Protein AF-A0AAU5LPI5-F1 (afdb_monomer_lite)

pLDDT: mean 74.39, std 16.35, range [39.69, 94.81]

Secondary structure (DSSP, 8-state):
---HHHHHHHHHHHHHHHHHHHHHHHHHHTHHHHHHHHHHHHHHHHHHHHHHHHHHHSTTEEEEEEEETTEEEEEEEETTEEEEEES---GGGHHHHHTT--GGGPEEHHHHHHHHHHHHHTS---TT-----------

Structure (mmCIF, N/CA/C/O backbone):
data_AF-A0AAU5LPI5-F1
#
_entry.id   AF-A0AAU5LPI5-F1
#
loop_
_atom_site.group_PDB
_atom_site.id
_atom_site.type_symbol
_atom_site.label_atom_id
_atom_site.label_alt_id
_atom_site.label_comp_id
_atom_site.label_asym_id
_atom_site.label_entity_id
_atom_site.label_seq_id
_atom_site.pdbx_PDB_ins_code
_atom_site.Cartn_x
_atom_site.Cartn_y
_atom_site.Cartn_z
_atom_site.occupancy
_atom_site.B_iso_or_equiv
_atom_site.auth_seq_id
_atom_site.auth_comp_id
_atom_site.auth_asym_id
_atom_site.auth_atom_id
_atom_site.pdbx_PDB_model_num
ATOM 1 N N . MET A 1 1 ? 39.737 13.679 30.991 1.00 39.69 1 MET A N 1
ATOM 2 C CA . MET A 1 1 ? 40.537 13.462 29.761 1.00 39.69 1 MET A CA 1
ATOM 3 C C . MET A 1 1 ? 39.874 14.128 28.543 1.00 39.69 1 MET A C 1
ATOM 5 O O . MET A 1 1 ? 39.060 13.488 27.884 1.00 39.69 1 MET A O 1
ATOM 9 N N . PRO A 1 2 ? 40.158 15.409 28.230 1.00 46.66 2 PRO A N 1
ATOM 10 C CA . PRO A 1 2 ? 39.580 16.117 27.087 1.00 46.66 2 PRO A CA 1
ATOM 11 C C . PRO A 1 2 ? 40.568 16.129 25.904 1.00 46.66 2 PRO A C 1
ATOM 13 O O . PRO A 1 2 ? 41.466 16.958 25.844 1.00 46.66 2 PRO A O 1
ATOM 16 N N . GLY A 1 3 ? 40.445 15.194 24.957 1.00 51.50 3 GLY A N 1
ATOM 17 C CA . GLY A 1 3 ? 41.373 15.143 23.807 1.00 51.50 3 GLY A CA 1
ATOM 18 C C . GLY A 1 3 ? 40.961 14.256 22.628 1.00 51.50 3 GLY A C 1
ATOM 19 O O . GLY A 1 3 ? 41.429 14.462 21.510 1.00 51.50 3 GLY A O 1
ATOM 20 N N . ALA A 1 4 ? 40.037 13.312 22.829 1.00 52.81 4 ALA A N 1
ATOM 21 C CA . ALA A 1 4 ? 39.623 12.370 21.784 1.00 52.81 4 ALA A CA 1
ATOM 22 C C . ALA A 1 4 ? 38.792 13.021 20.657 1.00 52.81 4 ALA A C 1
ATOM 24 O O . ALA A 1 4 ? 38.939 12.671 19.488 1.00 52.81 4 ALA A O 1
ATOM 25 N N . ARG A 1 5 ? 37.960 14.024 20.980 1.00 51.94 5 ARG A N 1
ATOM 26 C CA . ARG A 1 5 ? 37.059 14.673 20.006 1.00 51.94 5 ARG A CA 1
ATOM 27 C C . ARG A 1 5 ? 37.798 15.524 18.964 1.00 51.94 5 ARG A C 1
ATOM 29 O O . ARG A 1 5 ? 37.401 15.543 17.807 1.00 51.94 5 ARG A O 1
ATOM 36 N N . SER A 1 6 ? 38.902 16.174 19.341 1.00 50.72 6 SER A N 1
ATOM 37 C CA . SER A 1 6 ? 39.665 17.058 18.441 1.00 50.72 6 SER A CA 1
ATOM 38 C C . SER A 1 6 ? 40.410 16.287 17.340 1.00 50.72 6 SER A C 1
ATOM 40 O O . SER A 1 6 ? 40.501 16.750 16.204 1.00 50.72 6 SER A O 1
ATOM 42 N N . ARG A 1 7 ? 40.889 15.068 17.632 1.00 58.12 7 ARG A N 1
ATOM 43 C CA . ARG A 1 7 ? 41.586 14.224 16.643 1.00 58.12 7 ARG A CA 1
ATOM 44 C C . ARG A 1 7 ? 40.633 13.636 15.596 1.00 58.12 7 ARG A C 1
ATOM 46 O O . ARG A 1 7 ? 40.995 13.566 14.426 1.00 58.12 7 ARG A O 1
ATOM 53 N N . LEU A 1 8 ? 39.407 13.288 15.993 1.00 56.00 8 LEU A N 1
ATOM 54 C CA . LEU A 1 8 ? 38.370 12.792 15.077 1.00 56.00 8 LEU A CA 1
ATOM 55 C C . LEU A 1 8 ? 37.934 13.858 14.064 1.00 56.00 8 LEU A C 1
ATOM 57 O O . LEU A 1 8 ? 37.844 13.570 12.873 1.00 56.00 8 LEU A O 1
ATOM 61 N N . VAL A 1 9 ? 37.751 15.103 14.515 1.00 59.53 9 VAL A N 1
ATOM 62 C CA . VAL A 1 9 ? 37.401 16.228 13.632 1.00 59.53 9 VAL A CA 1
ATOM 63 C C . VAL A 1 9 ? 38.528 16.519 12.634 1.00 59.53 9 VAL A C 1
ATOM 65 O O . VAL A 1 9 ? 38.273 16.670 11.442 1.00 59.53 9 VAL A O 1
ATOM 68 N N . LYS A 1 10 ? 39.789 16.527 13.088 1.00 58.19 10 LYS A N 1
ATOM 69 C CA . LYS A 1 10 ? 40.947 16.794 12.216 1.00 58.19 10 LYS A CA 1
ATOM 70 C C . LYS A 1 10 ? 41.153 15.717 11.146 1.00 58.19 10 LYS A C 1
ATOM 72 O O . LYS A 1 10 ? 41.506 16.045 10.014 1.00 58.19 10 LYS A O 1
ATOM 77 N N . ASN A 1 11 ? 40.889 14.451 11.469 1.00 5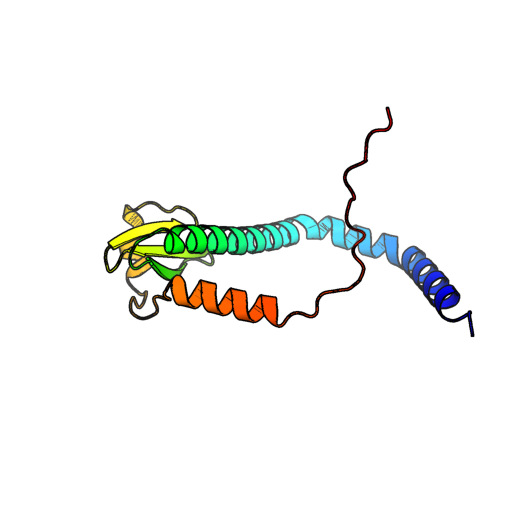7.34 11 ASN A N 1
ATOM 78 C CA . ASN A 1 11 ? 41.005 13.366 10.496 1.00 57.34 11 ASN A CA 1
ATOM 79 C C . ASN A 1 11 ? 39.868 13.399 9.462 1.00 57.34 11 ASN A C 1
ATOM 81 O O . ASN A 1 11 ? 40.142 13.243 8.275 1.00 57.34 11 ASN A O 1
ATOM 85 N N . ALA A 1 12 ? 38.626 13.687 9.865 1.00 58.34 12 ALA A N 1
ATOM 86 C CA . ALA A 1 12 ? 37.494 13.785 8.939 1.00 58.34 12 ALA A CA 1
ATOM 87 C C . ALA A 1 12 ? 37.692 14.875 7.865 1.00 58.34 12 ALA A C 1
ATOM 89 O O . ALA A 1 12 ? 37.423 14.641 6.688 1.00 58.34 12 ALA A O 1
ATOM 90 N N . VAL A 1 13 ? 38.250 16.032 8.242 1.00 59.19 13 VAL A N 1
ATOM 91 C CA . VAL A 1 13 ? 38.577 17.117 7.298 1.00 59.19 13 VAL A CA 1
ATOM 92 C C . VAL A 1 13 ? 39.670 16.690 6.313 1.00 59.19 13 VAL A C 1
ATOM 94 O O . VAL A 1 13 ? 39.543 16.911 5.110 1.00 59.19 13 VAL A O 1
ATOM 97 N N . LYS A 1 14 ? 40.725 16.020 6.794 1.00 56.53 14 LYS A N 1
ATOM 98 C CA . LYS A 1 14 ? 41.850 15.587 5.950 1.00 56.53 14 LYS A CA 1
ATOM 99 C C . LYS A 1 14 ? 41.428 14.563 4.888 1.00 56.53 14 LYS A C 1
ATOM 101 O O . LYS A 1 14 ? 41.923 14.614 3.763 1.00 56.53 14 LYS A O 1
ATOM 106 N N . TYR A 1 15 ? 40.498 13.669 5.224 1.00 50.28 15 TYR A N 1
ATOM 107 C CA . TYR A 1 15 ? 39.935 12.709 4.271 1.00 50.28 15 TYR A CA 1
ATOM 108 C C . TYR A 1 15 ? 38.893 13.341 3.334 1.00 50.28 15 TYR A C 1
ATOM 110 O O . TYR A 1 15 ? 38.862 12.994 2.154 1.00 50.28 15 TYR A O 1
ATOM 118 N N . GLY A 1 16 ? 38.107 14.314 3.809 1.00 53.09 16 GLY A N 1
ATOM 119 C CA . GLY A 1 16 ? 37.123 15.030 2.989 1.00 53.09 16 GLY A CA 1
ATOM 120 C C . GLY A 1 16 ? 37.735 15.846 1.844 1.00 53.09 16 GLY A C 1
ATOM 121 O O . GLY A 1 16 ? 37.174 15.878 0.754 1.00 53.09 16 GLY A O 1
ATOM 122 N N . VAL A 1 17 ? 38.914 16.448 2.043 1.00 58.62 17 VAL A N 1
ATOM 123 C CA . VAL A 1 17 ? 39.600 17.235 0.995 1.00 58.62 17 VAL A CA 1
ATOM 124 C C . VAL A 1 17 ? 40.289 16.338 -0.040 1.00 58.62 17 VAL A C 1
ATOM 126 O O . VAL A 1 17 ? 40.303 16.664 -1.223 1.00 58.62 17 VAL A O 1
ATOM 129 N N . ARG A 1 18 ? 40.836 15.187 0.379 1.00 57.34 18 ARG A N 1
ATOM 130 C CA . ARG A 1 18 ? 41.625 14.308 -0.504 1.00 57.34 18 ARG A CA 1
ATOM 131 C C . ARG A 1 18 ? 40.774 13.426 -1.423 1.00 57.34 18 ARG A C 1
ATOM 133 O O . ARG A 1 18 ? 41.238 13.066 -2.496 1.00 57.34 18 ARG A O 1
ATOM 140 N N . TYR A 1 19 ? 39.543 13.109 -1.020 1.00 44.28 19 TYR A N 1
ATOM 141 C CA . TYR A 1 19 ? 38.613 12.267 -1.788 1.00 44.28 19 TYR A CA 1
ATOM 142 C C . TYR A 1 19 ? 37.335 12.998 -2.228 1.00 44.28 19 TYR A C 1
ATOM 144 O O . TYR A 1 19 ? 36.503 12.419 -2.923 1.00 44.28 19 TYR A O 1
ATOM 152 N N . GLY A 1 20 ? 37.172 14.268 -1.847 1.00 52.94 20 GLY A N 1
ATOM 153 C CA . GLY A 1 20 ? 35.999 15.079 -2.180 1.00 52.94 20 GLY A CA 1
ATOM 154 C C . GLY A 1 20 ? 35.755 15.252 -3.685 1.00 52.94 20 GLY A C 1
ATOM 155 O O . GLY A 1 20 ? 34.640 14.978 -4.122 1.00 52.94 20 GLY A O 1
ATOM 156 N N . PRO A 1 21 ? 36.752 15.650 -4.500 1.00 56.19 21 PRO A N 1
ATOM 157 C CA . PRO A 1 21 ? 36.522 15.978 -5.911 1.00 56.19 21 PRO A CA 1
ATOM 158 C C . PRO A 1 21 ? 36.101 14.773 -6.768 1.00 56.19 21 PRO A C 1
ATOM 160 O O . PRO A 1 21 ? 35.104 14.840 -7.481 1.00 56.19 21 PRO A O 1
ATOM 163 N N . VAL A 1 22 ? 36.787 13.636 -6.625 1.00 58.56 22 VAL A N 1
ATOM 164 C CA . VAL A 1 22 ? 36.548 12.427 -7.440 1.00 58.56 22 VAL A CA 1
ATOM 165 C C . VAL A 1 22 ? 35.215 11.754 -7.082 1.00 58.56 22 VAL A C 1
ATOM 167 O O . VAL A 1 22 ? 34.485 11.290 -7.957 1.00 58.56 22 VAL A O 1
ATOM 170 N N . ALA A 1 23 ? 34.838 11.757 -5.798 1.00 52.94 23 ALA A N 1
ATOM 171 C CA . ALA A 1 23 ? 33.525 11.279 -5.368 1.00 52.94 23 ALA A CA 1
ATOM 172 C C . ALA A 1 23 ? 32.388 12.199 -5.851 1.00 52.94 23 ALA A C 1
ATOM 174 O O . ALA A 1 23 ? 31.295 11.729 -6.161 1.00 52.94 23 ALA A O 1
ATOM 175 N N . PHE A 1 24 ? 32.630 13.509 -5.936 1.00 52.41 24 PHE A N 1
ATOM 176 C CA . PHE A 1 24 ? 31.625 14.486 -6.354 1.00 52.41 24 PHE A CA 1
ATOM 177 C C . PHE A 1 24 ? 31.276 14.377 -7.844 1.00 52.41 24 PHE A C 1
ATOM 179 O O . PHE A 1 24 ? 30.113 14.548 -8.211 1.00 52.41 24 PHE A O 1
ATOM 186 N N . GLU A 1 25 ? 32.247 14.049 -8.694 1.00 54.59 25 GLU A N 1
ATOM 187 C CA . GLU A 1 25 ? 32.045 13.872 -10.137 1.00 54.59 25 GLU A CA 1
ATOM 188 C C . GLU A 1 25 ? 31.318 12.559 -10.464 1.00 54.59 25 GLU A C 1
ATOM 190 O O . GLU A 1 25 ? 30.342 12.572 -11.217 1.00 54.59 25 GLU A O 1
ATOM 195 N N . ALA A 1 26 ? 31.670 11.454 -9.798 1.00 52.72 26 ALA A N 1
ATOM 196 C CA . ALA A 1 26 ? 30.945 10.186 -9.926 1.00 52.72 26 ALA A CA 1
ATOM 197 C C . ALA A 1 26 ? 29.487 10.285 -9.425 1.00 52.72 26 ALA A C 1
ATOM 199 O O . ALA A 1 26 ? 28.563 9.750 -10.040 1.00 52.72 26 ALA A O 1
ATOM 200 N N . VAL A 1 27 ? 29.249 11.034 -8.340 1.00 52.53 27 VAL A N 1
ATOM 201 C CA . VAL A 1 27 ? 27.895 11.298 -7.819 1.00 52.53 27 VAL A CA 1
ATOM 202 C C . VAL A 1 27 ? 27.099 12.224 -8.742 1.00 52.53 27 VAL A C 1
ATOM 204 O O . VAL A 1 27 ? 25.881 12.086 -8.833 1.00 52.53 27 VAL A O 1
ATOM 207 N N . LYS A 1 28 ? 27.744 13.161 -9.445 1.00 53.50 28 LYS A N 1
ATOM 208 C CA . LYS A 1 28 ? 27.061 14.070 -10.376 1.00 53.50 28 LYS A CA 1
ATOM 209 C C . LYS A 1 28 ? 26.491 13.354 -11.601 1.00 53.50 28 LYS A C 1
ATOM 211 O O . LYS A 1 28 ? 25.374 13.684 -11.984 1.00 53.50 28 LYS A O 1
ATOM 216 N N . HIS A 1 29 ? 27.193 12.364 -12.152 1.00 52.50 29 HIS A N 1
ATOM 217 C CA . HIS A 1 29 ? 26.719 11.600 -13.314 1.00 52.50 29 HIS A CA 1
ATOM 218 C C . HIS A 1 29 ? 25.728 10.470 -12.966 1.00 52.50 29 HIS A C 1
ATOM 220 O O . HIS A 1 29 ? 24.919 10.096 -13.804 1.00 52.50 29 HIS A O 1
ATOM 226 N N . GLY A 1 30 ? 25.717 9.963 -11.725 1.00 49.28 30 GLY A N 1
ATOM 227 C CA . GLY A 1 30 ? 24.764 8.934 -11.262 1.00 49.28 30 GLY A CA 1
ATOM 228 C C . GLY A 1 30 ? 23.475 9.468 -10.616 1.00 49.28 30 GLY A C 1
ATOM 229 O O . GLY A 1 30 ? 22.696 8.699 -10.048 1.00 49.28 30 GLY A O 1
ATOM 230 N N . ARG A 1 31 ? 23.254 10.789 -10.634 1.00 54.62 31 ARG A N 1
ATOM 231 C CA . ARG A 1 31 ? 22.181 11.451 -9.872 1.00 54.62 31 ARG A CA 1
ATOM 232 C C . ARG A 1 31 ? 20.780 11.175 -10.402 1.00 54.62 31 ARG A C 1
ATOM 234 O O . ARG A 1 31 ? 19.870 11.055 -9.590 1.00 54.62 31 ARG A O 1
ATOM 241 N N . GLU A 1 32 ? 20.605 11.052 -11.710 1.00 56.41 32 GLU A N 1
ATOM 242 C CA . GLU A 1 32 ? 19.290 10.828 -12.321 1.00 56.41 32 GLU A CA 1
ATOM 243 C C . GLU A 1 32 ? 18.646 9.488 -11.904 1.00 56.41 32 GLU A C 1
ATOM 245 O O . GLU A 1 32 ? 17.535 9.523 -11.365 1.00 56.41 32 GLU A O 1
ATOM 250 N N . PRO A 1 33 ? 19.318 8.320 -12.006 1.00 57.84 33 PRO A N 1
ATOM 251 C CA . PRO A 1 33 ? 18.719 7.052 -11.577 1.00 57.84 33 PRO A CA 1
ATOM 252 C C . PRO A 1 33 ? 18.578 6.949 -10.052 1.00 57.84 33 PRO A C 1
ATOM 254 O O . PRO A 1 33 ? 17.577 6.442 -9.541 1.00 57.84 33 PRO A O 1
ATOM 257 N N . ALA A 1 34 ? 19.544 7.477 -9.291 1.00 59.38 34 ALA A N 1
ATOM 258 C CA . ALA A 1 34 ? 19.478 7.455 -7.832 1.00 59.38 34 ALA A CA 1
ATOM 259 C C . ALA A 1 34 ? 18.334 8.332 -7.296 1.00 59.38 34 ALA A C 1
ATOM 261 O O . ALA A 1 34 ? 17.637 7.941 -6.358 1.00 59.38 34 ALA A O 1
ATOM 262 N N . GLN A 1 35 ? 18.091 9.497 -7.906 1.00 61.34 35 GLN A N 1
ATOM 263 C CA . GLN A 1 35 ? 16.965 10.357 -7.544 1.00 61.34 35 GLN A CA 1
ATOM 264 C C . GLN A 1 35 ? 15.624 9.705 -7.873 1.00 61.34 35 GLN A C 1
ATOM 266 O O . GLN A 1 35 ? 14.718 9.789 -7.049 1.00 61.34 35 GLN A O 1
ATOM 271 N N . GLN A 1 36 ? 15.493 9.018 -9.010 1.00 62.56 36 GLN A N 1
ATOM 272 C CA . GLN A 1 36 ? 14.268 8.286 -9.350 1.00 62.56 36 GLN A CA 1
ATOM 273 C C . GLN A 1 36 ? 13.976 7.164 -8.347 1.00 62.56 36 GLN A C 1
ATOM 275 O O . GLN A 1 36 ? 12.849 7.049 -7.865 1.00 62.56 36 GLN A O 1
ATOM 280 N N . ALA A 1 37 ? 14.990 6.392 -7.945 1.00 60.44 37 ALA A N 1
ATOM 281 C CA . ALA A 1 37 ? 14.830 5.350 -6.930 1.00 60.44 37 ALA A CA 1
ATOM 282 C C . ALA A 1 37 ? 14.434 5.927 -5.557 1.00 60.44 37 ALA A C 1
ATOM 284 O O . ALA A 1 37 ? 13.552 5.389 -4.880 1.00 60.44 37 ALA A O 1
ATOM 285 N N . ILE A 1 38 ? 15.036 7.053 -5.157 1.00 61.75 38 ILE A N 1
ATOM 286 C CA . ILE A 1 38 ? 14.690 7.756 -3.914 1.00 61.75 38 ILE A CA 1
ATOM 287 C C . ILE A 1 38 ? 13.262 8.310 -3.983 1.00 61.75 38 ILE A C 1
ATOM 289 O O . ILE A 1 38 ? 12.495 8.139 -3.034 1.00 61.75 38 ILE A O 1
ATOM 293 N N . GLN A 1 39 ? 12.870 8.927 -5.098 1.00 64.62 39 GLN A N 1
ATOM 294 C CA . GLN A 1 39 ? 11.517 9.446 -5.299 1.00 64.62 39 GLN A CA 1
ATOM 295 C C . GLN A 1 39 ? 10.475 8.325 -5.300 1.00 64.62 39 GLN A C 1
ATOM 297 O O . GLN A 1 39 ? 9.459 8.446 -4.620 1.00 64.62 39 GLN A O 1
ATOM 302 N N . ALA A 1 40 ? 10.752 7.196 -5.955 1.00 65.81 40 ALA A N 1
ATOM 303 C CA . ALA A 1 40 ? 9.889 6.020 -5.926 1.00 65.81 40 ALA A CA 1
ATOM 304 C C . ALA A 1 40 ? 9.756 5.446 -4.505 1.00 65.81 40 ALA A C 1
ATOM 306 O O . ALA A 1 40 ? 8.661 5.082 -4.075 1.00 65.81 40 ALA A O 1
ATOM 307 N N . ALA A 1 41 ? 10.846 5.400 -3.734 1.00 65.12 41 ALA A N 1
ATOM 308 C CA . ALA A 1 41 ? 10.809 4.959 -2.341 1.00 65.12 41 ALA A CA 1
ATOM 309 C C . ALA A 1 41 ? 10.002 5.918 -1.445 1.00 65.12 41 ALA A C 1
ATOM 311 O O . ALA A 1 41 ? 9.226 5.471 -0.593 1.00 65.12 41 ALA A O 1
ATOM 312 N N . LEU A 1 42 ? 10.147 7.230 -1.647 1.00 66.81 42 LEU A N 1
ATOM 313 C CA . LEU A 1 42 ? 9.367 8.247 -0.942 1.00 66.81 42 LEU A CA 1
ATOM 314 C C . LEU A 1 42 ? 7.882 8.166 -1.307 1.00 66.81 42 LEU A C 1
ATOM 316 O O . LEU A 1 42 ? 7.045 8.147 -0.405 1.00 66.81 42 LEU A O 1
ATOM 320 N N . ALA A 1 43 ? 7.557 8.029 -2.592 1.00 71.94 43 ALA A N 1
ATOM 321 C CA . ALA A 1 43 ? 6.192 7.861 -3.079 1.00 71.94 43 ALA A CA 1
ATOM 322 C C . ALA A 1 43 ? 5.525 6.609 -2.486 1.00 71.94 43 ALA A C 1
ATOM 324 O O . ALA A 1 43 ? 4.392 6.673 -2.016 1.00 71.94 43 ALA A O 1
ATOM 325 N N . LYS A 1 44 ? 6.251 5.485 -2.393 1.00 74.81 44 LYS A N 1
ATOM 326 C CA . LYS A 1 44 ? 5.758 4.259 -1.735 1.00 74.81 44 LYS A CA 1
ATOM 327 C C . LYS A 1 44 ? 5.426 4.489 -0.258 1.00 74.81 44 LYS A C 1
ATOM 329 O O . LYS A 1 44 ? 4.422 3.972 0.237 1.00 74.81 44 LYS A O 1
ATOM 334 N N . ARG A 1 45 ? 6.256 5.256 0.461 1.00 78.62 45 ARG A N 1
ATOM 335 C CA . ARG A 1 45 ? 6.027 5.577 1.881 1.00 78.62 45 ARG A CA 1
ATOM 336 C C . ARG A 1 45 ? 4.831 6.501 2.079 1.00 78.62 45 ARG A C 1
ATOM 338 O O . ARG A 1 45 ? 4.027 6.253 2.977 1.00 78.62 45 ARG A O 1
ATOM 345 N N . THR A 1 46 ? 4.706 7.547 1.267 1.00 86.00 46 THR A N 1
ATOM 346 C CA . THR A 1 46 ? 3.589 8.494 1.373 1.00 86.00 46 THR A CA 1
ATOM 347 C C . THR A 1 46 ? 2.270 7.851 0.959 1.00 86.00 46 THR A C 1
ATOM 349 O O . THR A 1 46 ? 1.275 8.057 1.649 1.00 86.00 46 THR A O 1
ATOM 352 N N . ALA A 1 47 ? 2.269 7.013 -0.082 1.00 86.31 47 ALA A N 1
ATOM 353 C CA . ALA A 1 47 ? 1.100 6.242 -0.503 1.00 86.31 47 ALA A CA 1
ATOM 354 C C . ALA A 1 47 ? 0.600 5.324 0.617 1.00 86.31 47 ALA A C 1
ATOM 356 O O . ALA A 1 47 ? -0.577 5.373 0.963 1.00 86.31 47 ALA A O 1
ATOM 357 N N . ARG A 1 48 ? 1.503 4.569 1.263 1.00 88.88 48 ARG A N 1
ATOM 358 C CA . ARG A 1 48 ? 1.138 3.714 2.403 1.00 88.88 48 ARG A CA 1
ATOM 359 C C . ARG A 1 48 ? 0.536 4.516 3.553 1.00 88.88 48 ARG A C 1
ATOM 361 O O . ARG A 1 48 ? -0.463 4.100 4.123 1.00 88.88 48 ARG A O 1
ATOM 368 N N . LYS A 1 49 ? 1.153 5.647 3.912 1.00 88.94 49 LYS A N 1
ATOM 369 C CA . LYS A 1 49 ? 0.679 6.496 5.012 1.00 88.94 49 LYS A CA 1
ATOM 370 C C . LYS A 1 49 ? -0.730 7.029 4.732 1.00 88.94 49 LYS A C 1
ATOM 372 O O . LYS A 1 49 ? -1.589 6.891 5.590 1.00 88.94 49 LYS A O 1
ATOM 377 N N . LYS A 1 50 ? -0.973 7.554 3.528 1.00 91.56 50 LYS A N 1
ATOM 378 C CA . LYS A 1 50 ? -2.298 8.040 3.112 1.00 91.56 50 LYS A CA 1
ATOM 379 C C . LYS A 1 50 ? -3.342 6.925 3.112 1.00 91.56 50 LYS A C 1
ATOM 381 O O . LYS A 1 50 ? -4.437 7.121 3.620 1.00 91.56 50 LYS A O 1
ATOM 386 N N . ALA A 1 51 ? -2.982 5.751 2.593 1.00 91.56 51 ALA A N 1
ATOM 387 C CA . ALA A 1 51 ? -3.866 4.593 2.586 1.00 91.56 51 ALA A CA 1
ATOM 388 C C . ALA A 1 51 ? -4.242 4.152 4.005 1.00 91.56 51 ALA A C 1
ATOM 390 O O . ALA A 1 51 ? -5.410 3.902 4.271 1.00 91.56 51 ALA A O 1
ATOM 391 N N . LEU A 1 52 ? -3.271 4.119 4.922 1.00 92.12 52 LEU A N 1
ATOM 392 C CA . LEU A 1 52 ? -3.500 3.806 6.333 1.00 92.12 52 LEU A CA 1
ATOM 393 C C . LEU A 1 52 ? -4.377 4.842 7.033 1.00 92.12 52 LEU A C 1
ATOM 395 O O . LEU A 1 52 ? -5.300 4.467 7.746 1.00 92.12 52 LEU A O 1
ATOM 399 N N . GLU A 1 53 ? -4.092 6.130 6.840 1.00 91.31 53 GLU A N 1
ATOM 400 C CA . GLU A 1 53 ? -4.890 7.221 7.409 1.00 91.31 53 GLU A CA 1
ATOM 401 C C . GLU A 1 53 ? -6.337 7.147 6.919 1.00 91.31 53 GLU A C 1
ATOM 403 O O . GLU A 1 53 ? -7.258 7.255 7.722 1.00 91.31 53 GLU A O 1
ATOM 408 N N . HIS A 1 54 ? -6.543 6.879 5.629 1.00 91.19 54 HIS A N 1
ATOM 409 C CA . HIS A 1 54 ? -7.881 6.733 5.075 1.00 91.19 54 HIS A CA 1
ATOM 410 C C . HIS A 1 54 ? -8.581 5.467 5.583 1.00 91.19 54 HIS A C 1
ATOM 412 O O . HIS A 1 54 ? -9.702 5.548 6.079 1.00 91.19 54 HIS A O 1
ATOM 418 N N . ALA A 1 55 ? -7.910 4.313 5.563 1.00 91.56 55 ALA A N 1
ATOM 419 C CA . ALA A 1 55 ? -8.464 3.066 6.085 1.00 91.56 55 ALA A CA 1
ATOM 420 C C . ALA A 1 55 ? -8.827 3.169 7.578 1.00 91.56 55 ALA A C 1
ATOM 422 O O . ALA A 1 55 ? -9.814 2.587 8.005 1.00 91.56 55 ALA A O 1
ATOM 423 N N . ALA A 1 56 ? -8.088 3.955 8.367 1.00 89.94 56 ALA A N 1
ATOM 424 C CA . ALA A 1 56 ? -8.408 4.203 9.773 1.00 89.94 56 ALA A CA 1
ATOM 425 C C . ALA A 1 56 ? -9.682 5.045 9.977 1.00 89.94 56 ALA A C 1
ATOM 427 O O . ALA A 1 56 ? -10.289 4.977 11.043 1.00 89.94 56 ALA A O 1
ATOM 428 N N . THR A 1 57 ? -10.083 5.840 8.980 1.00 91.69 57 THR A N 1
ATOM 429 C CA . THR A 1 57 ? -11.329 6.630 9.011 1.00 91.69 57 THR A CA 1
ATOM 430 C C . THR A 1 57 ? -12.545 5.877 8.472 1.00 91.69 57 THR A C 1
ATOM 432 O O . THR A 1 57 ? -13.676 6.300 8.698 1.00 91.69 57 THR A O 1
ATOM 435 N N . VAL A 1 58 ? -12.327 4.761 7.774 1.00 90.69 58 VAL A N 1
ATOM 436 C CA . VAL A 1 58 ? -13.378 3.939 7.169 1.00 90.69 58 VAL A CA 1
ATOM 437 C C . VAL A 1 58 ? -13.851 2.877 8.168 1.00 90.69 58 VAL A C 1
ATOM 439 O O . VAL A 1 58 ? -13.060 2.295 8.913 1.00 90.69 58 VAL A O 1
ATOM 442 N N . ARG A 1 59 ? -15.162 2.611 8.194 1.00 90.81 59 ARG A N 1
ATOM 443 C CA . ARG A 1 59 ? -15.745 1.558 9.035 1.00 90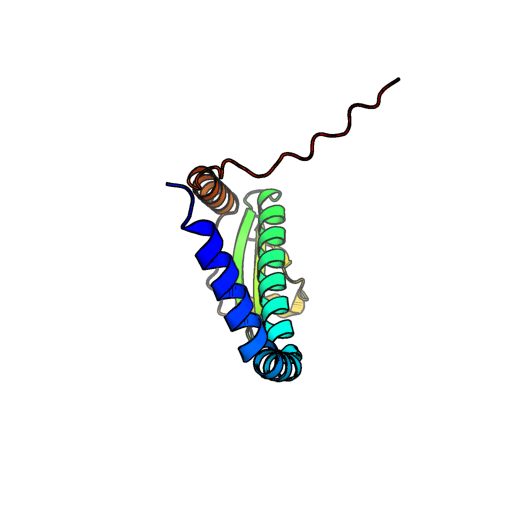.81 59 ARG A CA 1
ATOM 444 C C . ARG A 1 59 ? -15.265 0.189 8.552 1.00 90.81 59 ARG A C 1
ATOM 446 O O . ARG A 1 59 ? -15.358 -0.100 7.367 1.00 90.81 59 ARG A O 1
ATOM 453 N N . GLU A 1 60 ? -14.770 -0.641 9.473 1.00 88.94 60 GLU A N 1
ATOM 454 C CA . GLU A 1 60 ? -14.201 -1.962 9.140 1.00 88.94 60 GLU A CA 1
ATOM 455 C C . GLU A 1 60 ? -13.111 -1.855 8.055 1.00 88.94 60 GLU A C 1
ATOM 457 O O . GLU A 1 60 ? -13.003 -2.676 7.142 1.00 88.94 60 GLU A O 1
ATOM 462 N N . GLY A 1 61 ? -12.310 -0.788 8.156 1.00 91.94 61 GLY A N 1
ATOM 463 C CA . GLY A 1 61 ? -11.265 -0.467 7.202 1.00 91.94 61 GLY A CA 1
ATOM 464 C C . GLY A 1 61 ? -10.164 -1.521 7.160 1.00 91.94 61 GLY A C 1
ATOM 465 O O . GLY A 1 61 ? -9.535 -1.831 8.178 1.00 91.94 61 GLY A O 1
ATOM 466 N N . SER A 1 62 ? -9.884 -2.031 5.965 1.00 93.56 62 SER A N 1
ATOM 467 C CA . SER A 1 62 ? -8.766 -2.940 5.711 1.00 93.56 62 SER A CA 1
ATOM 468 C C . SER A 1 62 ? -7.967 -2.509 4.488 1.00 93.56 62 SER A C 1
ATOM 470 O O . SER A 1 62 ? -8.400 -1.678 3.686 1.00 93.56 62 SER A O 1
ATOM 472 N N . LEU A 1 63 ? -6.740 -3.011 4.395 1.00 93.94 63 LEU A N 1
ATOM 473 C CA . LEU A 1 63 ? -5.759 -2.551 3.431 1.00 93.94 63 LEU A CA 1
ATOM 474 C C . LEU A 1 63 ? -5.103 -3.750 2.753 1.00 93.94 63 LEU A C 1
ATOM 476 O O . LEU A 1 63 ? -4.543 -4.617 3.419 1.00 93.94 63 LEU A O 1
ATOM 480 N N . LEU A 1 64 ? -5.152 -3.781 1.423 1.00 93.88 64 LEU A N 1
ATOM 481 C CA . LEU A 1 64 ? -4.488 -4.802 0.618 1.00 93.88 64 LEU A CA 1
ATOM 482 C C . LEU A 1 64 ? -3.344 -4.167 -0.159 1.00 93.88 64 LEU A C 1
ATOM 484 O O . LEU A 1 64 ? -3.524 -3.185 -0.882 1.00 93.88 64 LEU A O 1
ATOM 488 N N . LYS A 1 65 ? -2.153 -4.739 -0.020 1.00 93.06 65 LYS A N 1
ATOM 489 C CA . LYS A 1 65 ? -0.984 -4.331 -0.790 1.00 93.06 65 LYS A CA 1
ATOM 490 C C . LYS A 1 65 ? -0.862 -5.221 -2.021 1.00 93.06 65 LYS A C 1
ATOM 492 O O . LYS A 1 65 ? -0.529 -6.394 -1.899 1.00 93.06 65 LYS A O 1
ATOM 497 N N . VAL A 1 66 ? -1.021 -4.628 -3.194 1.00 91.38 66 VAL A N 1
ATOM 498 C CA . VAL A 1 66 ? -0.815 -5.286 -4.486 1.00 91.38 66 VAL A CA 1
ATOM 499 C C . VAL A 1 66 ? 0.439 -4.712 -5.134 1.00 91.38 66 VAL A C 1
ATOM 501 O O . VAL A 1 66 ? 0.692 -3.508 -5.071 1.00 91.38 66 VAL A O 1
ATOM 504 N N . ILE A 1 67 ? 1.263 -5.573 -5.724 1.00 87.88 67 ILE A N 1
ATOM 505 C CA . ILE A 1 67 ? 2.419 -5.153 -6.517 1.00 87.88 67 ILE A CA 1
ATOM 506 C C . ILE A 1 67 ? 2.124 -5.506 -7.965 1.00 87.88 67 ILE A C 1
ATOM 508 O O . ILE A 1 67 ? 1.917 -6.673 -8.279 1.00 87.88 67 ILE A O 1
ATOM 512 N N . HIS A 1 68 ? 2.116 -4.500 -8.830 1.00 84.31 68 HIS A N 1
ATOM 513 C CA . HIS A 1 68 ? 1.859 -4.658 -10.254 1.00 84.31 68 HIS A CA 1
ATOM 514 C C . HIS A 1 68 ? 2.873 -3.820 -11.028 1.00 84.31 68 HIS A C 1
ATOM 516 O O . HIS A 1 68 ? 3.106 -2.666 -10.674 1.00 84.31 68 HIS A O 1
ATOM 522 N N . GLU A 1 69 ? 3.545 -4.429 -12.009 1.00 81.81 69 GLU A N 1
ATOM 523 C CA . GLU A 1 69 ? 4.558 -3.768 -12.853 1.00 81.81 69 GLU A CA 1
ATOM 524 C C . GLU A 1 69 ? 5.643 -3.002 -12.060 1.00 81.81 69 GLU A C 1
ATOM 526 O O . GLU A 1 69 ? 6.119 -1.937 -12.444 1.00 81.81 69 GLU A O 1
ATOM 531 N N . GLY A 1 70 ? 6.032 -3.518 -10.887 1.00 79.25 70 GLY A N 1
ATOM 532 C CA . GLY A 1 70 ? 7.030 -2.884 -10.010 1.00 79.25 70 GLY A CA 1
ATOM 533 C C . GLY A 1 70 ? 6.516 -1.689 -9.186 1.00 79.25 70 GLY A C 1
ATOM 534 O O . GLY A 1 70 ? 7.227 -1.193 -8.293 1.00 79.25 70 GLY A O 1
ATOM 535 N N . ALA A 1 71 ? 5.269 -1.267 -9.406 1.00 83.25 71 ALA A N 1
ATOM 536 C CA . ALA A 1 71 ? 4.553 -0.309 -8.578 1.00 83.25 71 ALA A CA 1
ATOM 537 C C . ALA A 1 71 ? 3.833 -1.016 -7.422 1.00 83.25 71 ALA A C 1
ATOM 539 O O . ALA A 1 71 ? 3.365 -2.145 -7.537 1.00 83.25 71 ALA A O 1
ATOM 540 N N . VAL A 1 72 ? 3.762 -0.341 -6.274 1.00 88.62 72 VAL A N 1
ATOM 541 C CA . VAL A 1 72 ? 3.007 -0.825 -5.112 1.00 88.62 72 VAL A CA 1
ATOM 542 C C . VAL A 1 72 ? 1.727 -0.014 -5.029 1.00 88.62 72 VAL A C 1
ATOM 544 O O . VAL A 1 72 ? 1.797 1.207 -4.891 1.00 88.62 72 VAL A O 1
ATOM 547 N N . ILE A 1 73 ? 0.591 -0.698 -5.086 1.00 90.56 73 ILE A N 1
ATOM 548 C CA . ILE A 1 73 ? -0.746 -0.121 -5.007 1.00 90.56 73 ILE A CA 1
ATOM 549 C C . ILE A 1 73 ? -1.394 -0.632 -3.724 1.00 90.56 73 ILE A C 1
ATOM 551 O O . ILE A 1 73 ? -1.450 -1.833 -3.466 1.00 90.56 73 ILE A O 1
ATOM 555 N N . TYR A 1 74 ? -1.855 0.293 -2.894 1.00 93.56 74 TYR A N 1
ATOM 556 C CA . TYR A 1 74 ? -2.582 -0.006 -1.671 1.00 93.56 74 TYR A CA 1
ATOM 557 C C . TYR A 1 74 ? -4.069 0.203 -1.919 1.00 93.56 74 TYR A C 1
ATOM 559 O O . TYR A 1 74 ? -4.500 1.334 -2.137 1.00 93.56 74 TYR A O 1
ATOM 567 N N . PHE A 1 75 ? -4.840 -0.874 -1.877 1.00 93.81 75 PHE A N 1
ATOM 568 C CA . PHE A 1 75 ? -6.295 -0.832 -1.921 1.00 93.81 75 PHE A CA 1
ATOM 569 C C . PHE A 1 75 ? -6.831 -0.650 -0.508 1.00 93.81 75 PHE A C 1
ATOM 571 O O . PHE A 1 75 ? -6.422 -1.361 0.408 1.00 93.81 75 PHE A O 1
ATOM 578 N N . VAL A 1 76 ? -7.743 0.300 -0.343 1.00 94.81 76 VAL A N 1
ATOM 579 C CA . VAL A 1 76 ? -8.472 0.529 0.903 1.00 94.81 76 VAL A CA 1
ATOM 580 C C . VAL A 1 76 ? -9.874 -0.034 0.742 1.00 94.81 76 VAL A C 1
ATOM 582 O O . VAL A 1 76 ? -10.594 0.343 -0.185 1.00 94.81 76 VAL A O 1
ATOM 585 N N . PHE A 1 77 ? -10.255 -0.909 1.661 1.00 94.25 77 PHE A N 1
ATOM 586 C CA . PHE A 1 77 ? -11.551 -1.571 1.697 1.00 94.25 77 PHE A CA 1
ATOM 587 C C . PHE A 1 77 ? -12.380 -1.101 2.892 1.00 94.25 77 PHE A C 1
ATOM 589 O O . PHE A 1 77 ? -11.832 -0.734 3.930 1.00 94.25 77 PHE A O 1
ATOM 596 N N . SER A 1 78 ? -13.698 -1.165 2.734 1.00 93.56 78 SER A N 1
ATOM 597 C CA . SER A 1 78 ? -14.707 -1.089 3.792 1.00 93.56 78 SER A CA 1
ATOM 598 C C . SER A 1 78 ? -15.465 -2.413 3.775 1.00 93.56 78 SER A C 1
ATOM 600 O O . SER A 1 78 ? -16.293 -2.618 2.884 1.00 93.56 78 SER A O 1
ATOM 602 N N . GLY A 1 79 ? -15.152 -3.335 4.689 1.00 88.88 79 GLY A N 1
ATOM 603 C CA . GLY A 1 79 ? -15.609 -4.724 4.559 1.00 88.88 79 GLY A CA 1
ATOM 604 C C . GLY A 1 79 ? -15.131 -5.322 3.228 1.00 88.88 79 GLY A C 1
ATOM 605 O O . GLY A 1 79 ? -13.925 -5.445 3.006 1.00 88.88 79 GLY A O 1
ATOM 606 N N . ASP A 1 80 ? -16.065 -5.609 2.316 1.00 87.94 80 ASP A N 1
ATOM 607 C CA . ASP A 1 80 ? -15.784 -6.167 0.982 1.00 87.94 80 ASP A CA 1
ATOM 608 C C . ASP A 1 80 ? -15.810 -5.157 -0.171 1.00 87.94 80 ASP A C 1
ATOM 610 O O . ASP A 1 80 ? -15.451 -5.490 -1.300 1.00 87.94 80 ASP A O 1
ATOM 614 N N . ALA A 1 81 ? -16.180 -3.904 0.094 1.00 90.25 81 ALA A N 1
ATOM 615 C CA . ALA A 1 81 ? -16.200 -2.867 -0.929 1.00 90.25 81 ALA A CA 1
ATOM 616 C C . ALA A 1 81 ? -14.850 -2.145 -1.020 1.00 90.25 81 ALA A C 1
ATOM 618 O O . ALA A 1 81 ? -14.296 -1.707 -0.010 1.00 90.25 81 ALA A O 1
ATOM 619 N N . ILE A 1 82 ? -14.345 -1.952 -2.241 1.00 92.38 82 ILE A N 1
ATOM 620 C CA . ILE A 1 82 ? -13.169 -1.111 -2.493 1.00 92.38 82 ILE A CA 1
ATOM 621 C C . ILE A 1 82 ? -13.601 0.352 -2.411 1.00 92.38 82 ILE A C 1
ATOM 623 O O . ILE A 1 82 ? -14.434 0.799 -3.196 1.00 92.38 82 ILE A O 1
ATOM 627 N N . VAL A 1 83 ? -12.999 1.112 -1.499 1.00 91.75 83 VAL A N 1
ATOM 628 C CA . VAL A 1 83 ? -13.271 2.548 -1.355 1.00 91.75 83 VAL A CA 1
ATOM 629 C C . VAL A 1 83 ? -12.346 3.359 -2.256 1.00 91.75 83 VAL A C 1
ATOM 631 O O . VAL A 1 83 ? -12.791 4.248 -2.976 1.00 91.75 83 VAL A O 1
ATOM 634 N N . THR A 1 84 ? -11.039 3.082 -2.214 1.00 92.25 84 THR A N 1
ATOM 635 C CA . THR A 1 84 ? -10.047 3.837 -2.994 1.00 92.25 84 THR A CA 1
ATOM 636 C C . THR A 1 84 ? -8.706 3.108 -3.095 1.00 92.25 84 THR A C 1
ATOM 638 O O . THR A 1 84 ? -8.488 2.082 -2.447 1.00 92.25 84 THR A O 1
ATOM 641 N N . THR A 1 85 ? -7.789 3.663 -3.886 1.00 92.81 85 THR A N 1
ATOM 642 C CA . THR A 1 85 ? -6.434 3.151 -4.103 1.00 92.81 85 THR A CA 1
ATOM 643 C C . THR A 1 85 ? -5.379 4.238 -3.920 1.00 92.81 85 THR A C 1
ATOM 645 O O . THR A 1 85 ? -5.606 5.417 -4.196 1.00 92.81 85 THR A O 1
ATOM 648 N N . TYR A 1 86 ? -4.194 3.839 -3.457 1.00 91.88 86 TYR A N 1
ATOM 649 C CA . TYR A 1 86 ? -3.027 4.713 -3.358 1.00 91.88 86 TYR A CA 1
ATOM 650 C C . TYR A 1 86 ? -1.770 4.027 -3.921 1.00 91.88 86 TYR A C 1
ATOM 652 O O . TYR A 1 86 ? -1.341 3.018 -3.358 1.00 91.88 86 TYR A O 1
ATOM 660 N N . PRO A 1 87 ? -1.116 4.580 -4.960 1.00 87.94 87 PRO A N 1
ATOM 661 C CA . PRO A 1 87 ? -1.540 5.750 -5.738 1.00 87.94 87 PRO A CA 1
ATOM 662 C C . PRO A 1 87 ? -2.902 5.524 -6.413 1.00 87.94 87 PRO A C 1
ATOM 664 O O . PRO A 1 87 ? -3.320 4.383 -6.581 1.00 87.94 87 PRO A O 1
ATOM 667 N N . SER A 1 88 ? -3.596 6.614 -6.751 1.00 88.69 88 SER A N 1
ATOM 668 C CA . SER A 1 88 ? -4.914 6.532 -7.387 1.00 88.69 88 SER A CA 1
ATOM 669 C C . SER A 1 88 ? -4.768 5.896 -8.764 1.00 88.69 88 SER A C 1
ATOM 671 O O . SER A 1 88 ? -4.039 6.428 -9.601 1.00 88.69 88 SER A O 1
ATOM 673 N N . VAL A 1 89 ? -5.463 4.785 -8.996 1.00 88.44 89 VAL A N 1
ATOM 674 C CA . VAL A 1 89 ? -5.525 4.122 -10.306 1.00 88.44 89 VAL A CA 1
ATOM 675 C C . VAL A 1 89 ? -6.969 4.075 -10.817 1.00 88.44 89 VAL A C 1
ATOM 677 O O . VAL A 1 89 ? -7.898 4.120 -10.007 1.00 88.44 89 VAL A O 1
ATOM 680 N N . PRO A 1 90 ? -7.190 4.023 -12.143 1.00 88.94 90 PRO A N 1
ATOM 681 C CA . PRO A 1 90 ? -8.533 3.931 -12.702 1.00 88.94 90 PRO A CA 1
ATOM 682 C C . PRO A 1 90 ? -9.270 2.676 -12.220 1.00 88.94 90 PRO A C 1
ATOM 684 O O . PRO A 1 90 ? -8.700 1.591 -12.142 1.00 88.94 90 PRO A O 1
ATOM 687 N N . GLN A 1 91 ? -10.570 2.806 -11.955 1.00 86.88 91 GLN A N 1
ATOM 688 C CA . GLN A 1 91 ? -11.392 1.683 -11.491 1.00 86.88 91 GLN A CA 1
ATOM 689 C C . GLN A 1 91 ? -11.492 0.551 -12.528 1.00 86.88 91 GLN A C 1
ATOM 691 O O . GLN A 1 91 ? -11.600 -0.615 -12.157 1.00 86.88 91 GLN A O 1
ATOM 696 N N . ALA A 1 92 ? -11.393 0.880 -13.821 1.00 87.44 92 ALA A N 1
ATOM 697 C CA . ALA A 1 92 ? -11.387 -0.098 -14.910 1.00 87.44 92 ALA A CA 1
ATOM 698 C C . ALA A 1 92 ? -10.244 -1.123 -14.794 1.00 87.44 92 ALA A C 1
ATOM 700 O O . ALA A 1 92 ? -10.390 -2.252 -15.252 1.00 87.44 92 ALA A O 1
ATOM 701 N N . THR A 1 93 ? -9.134 -0.760 -14.144 1.00 88.06 93 THR A N 1
ATOM 702 C CA . THR A 1 93 ? -7.965 -1.630 -13.963 1.00 88.06 93 THR A CA 1
ATOM 703 C C . THR A 1 93 ? -8.066 -2.518 -12.720 1.00 88.06 93 THR A C 1
ATOM 705 O O . THR A 1 93 ? -7.255 -3.423 -12.545 1.00 88.06 93 THR A O 1
ATOM 708 N N . TYR A 1 94 ? -9.053 -2.312 -11.838 1.00 90.75 94 TYR A N 1
ATOM 709 C CA . TYR A 1 94 ? -9.167 -3.079 -10.589 1.00 90.75 94 TYR A CA 1
ATOM 710 C C . TYR A 1 94 ? -9.296 -4.594 -10.803 1.00 90.75 94 TYR A C 1
ATOM 712 O O . TYR A 1 94 ? -8.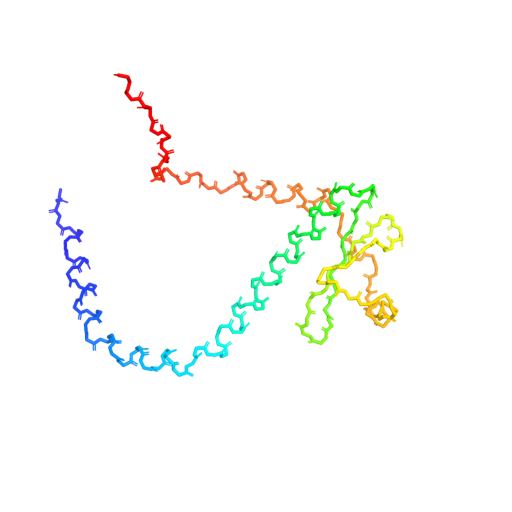598 -5.328 -10.102 1.00 90.75 94 TYR A O 1
ATOM 720 N N . PRO A 1 95 ? -10.116 -5.097 -11.751 1.00 89.75 95 PRO A N 1
ATOM 721 C CA . PRO A 1 95 ? -10.236 -6.536 -11.969 1.00 89.75 95 PRO A CA 1
ATOM 722 C C . PRO A 1 95 ? -8.915 -7.176 -12.391 1.00 89.75 95 PRO A C 1
ATOM 724 O O . PRO A 1 95 ? -8.632 -8.306 -12.014 1.00 89.75 95 PRO A O 1
ATOM 727 N N . GLU A 1 96 ? -8.094 -6.459 -13.156 1.00 89.62 96 GLU A N 1
ATOM 728 C CA . GLU A 1 96 ? -6.781 -6.935 -13.584 1.00 89.62 96 GLU A CA 1
ATOM 729 C C . GLU A 1 96 ? -5.790 -6.968 -12.417 1.00 89.62 96 GLU A C 1
ATOM 731 O O . GLU A 1 96 ? -5.137 -7.986 -12.190 1.00 89.62 96 GLU A O 1
ATOM 736 N N . LEU A 1 97 ? -5.746 -5.894 -11.624 1.00 87.88 97 LEU A N 1
ATOM 737 C CA . LEU A 1 97 ? -4.874 -5.7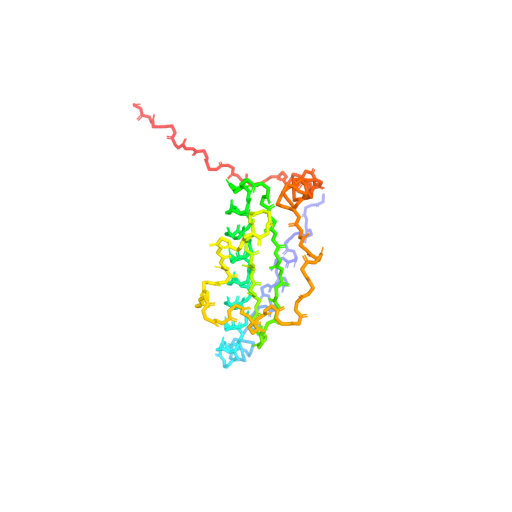81 -10.454 1.00 87.88 97 LEU A CA 1
ATOM 738 C C . LEU A 1 97 ? -5.212 -6.806 -9.364 1.00 87.88 97 LEU A C 1
ATOM 740 O O . LEU A 1 97 ? -4.316 -7.295 -8.679 1.00 87.88 97 LEU A O 1
ATOM 744 N N . LEU A 1 98 ? -6.495 -7.134 -9.201 1.00 89.81 98 LEU A N 1
ATOM 745 C CA . LEU A 1 98 ? -6.969 -8.070 -8.183 1.00 89.81 98 LEU A CA 1
ATOM 746 C C . LEU A 1 98 ? -7.072 -9.518 -8.677 1.00 89.81 98 LEU A C 1
ATOM 748 O O . LEU A 1 98 ? -7.216 -10.409 -7.849 1.00 89.81 98 LEU A O 1
ATOM 752 N N . ARG A 1 99 ? -6.933 -9.784 -9.985 1.00 87.38 99 ARG A N 1
ATOM 753 C CA . ARG A 1 99 ? -7.073 -11.128 -10.587 1.00 87.38 99 ARG A CA 1
ATOM 754 C C . ARG A 1 99 ? -6.229 -12.200 -9.897 1.00 87.38 99 ARG A C 1
ATOM 756 O O . ARG A 1 99 ? -6.645 -13.350 -9.803 1.00 87.38 99 ARG A O 1
ATOM 763 N N . HIS A 1 100 ? -5.030 -11.822 -9.468 1.00 84.38 100 HIS A N 1
ATOM 764 C CA . HIS A 1 100 ? -4.059 -12.708 -8.825 1.00 84.38 100 HIS A CA 1
ATOM 765 C C . HIS A 1 100 ? -3.765 -12.304 -7.379 1.00 84.38 100 HIS A C 1
ATOM 767 O O . HIS A 1 100 ? -2.871 -12.868 -6.751 1.00 84.38 100 HIS A O 1
ATOM 773 N N . ALA A 1 101 ? -4.473 -11.298 -6.864 1.00 85.25 101 ALA A N 1
ATOM 774 C CA . ALA A 1 101 ? -4.307 -10.859 -5.496 1.00 85.25 101 ALA A CA 1
ATOM 775 C C . ALA A 1 101 ? -5.192 -11.716 -4.595 1.00 85.25 101 ALA A C 1
ATOM 777 O O . ALA A 1 101 ? -6.396 -11.828 -4.806 1.00 85.25 101 ALA A O 1
ATOM 778 N N . ASP A 1 102 ? -4.584 -12.293 -3.569 1.00 87.94 102 ASP A N 1
ATOM 779 C CA . ASP A 1 102 ? -5.329 -12.955 -2.513 1.00 87.94 102 ASP A CA 1
ATOM 780 C C . ASP A 1 102 ? -5.952 -11.894 -1.592 1.00 87.94 102 ASP A C 1
ATOM 782 O O . ASP A 1 102 ? -5.243 -11.110 -0.949 1.00 87.94 102 ASP A O 1
ATOM 786 N N . LEU A 1 103 ? -7.285 -11.854 -1.571 1.00 86.75 103 LEU A N 1
ATOM 787 C CA . LEU A 1 103 ? -8.058 -10.897 -0.786 1.00 86.75 103 LEU A CA 1
ATOM 788 C C . LEU A 1 103 ? -8.029 -11.213 0.715 1.00 86.75 103 LEU A C 1
ATOM 790 O O . LEU A 1 103 ? -8.326 -10.316 1.503 1.00 86.75 103 LEU A O 1
ATOM 794 N N . ASP A 1 104 ? -7.651 -12.422 1.127 1.00 87.38 104 ASP A N 1
ATOM 795 C CA . ASP A 1 104 ? -7.589 -12.797 2.545 1.00 87.38 104 ASP A CA 1
ATOM 796 C C . ASP A 1 104 ? -6.347 -12.219 3.237 1.00 87.38 104 ASP A C 1
ATOM 798 O O . ASP A 1 104 ? -6.335 -12.016 4.449 1.00 87.38 104 ASP A O 1
ATOM 802 N N . ASN A 1 105 ? -5.334 -11.808 2.466 1.00 88.25 105 ASN A N 1
ATOM 803 C CA . ASN A 1 105 ? -4.156 -11.095 2.975 1.00 88.25 105 ASN A CA 1
ATOM 804 C C . ASN A 1 105 ? -4.419 -9.604 3.277 1.00 88.25 105 ASN A C 1
ATOM 806 O O . ASN A 1 105 ? -3.479 -8.807 3.379 1.00 88.25 105 ASN A O 1
ATOM 810 N N . ARG A 1 106 ? -5.690 -9.203 3.403 1.00 90.44 106 ARG A N 1
ATOM 811 C CA . ARG A 1 106 ? -6.096 -7.865 3.843 1.00 90.44 106 ARG A CA 1
ATOM 812 C C . ARG A 1 106 ? -5.667 -7.655 5.296 1.00 90.44 106 ARG A C 1
ATOM 814 O O . ARG A 1 106 ? -6.064 -8.382 6.198 1.00 90.44 106 ARG A O 1
ATOM 821 N N . GLU A 1 107 ? -4.882 -6.613 5.540 1.00 91.31 107 GLU A N 1
ATOM 822 C CA . GLU A 1 107 ? -4.501 -6.222 6.897 1.00 91.31 107 GLU A CA 1
ATOM 823 C C . GLU A 1 107 ? -5.517 -5.213 7.443 1.00 91.31 107 GLU A C 1
ATOM 825 O O . GLU A 1 107 ? -5.838 -4.217 6.783 1.00 91.31 107 GLU A O 1
ATOM 830 N N . SER A 1 108 ? -6.021 -5.429 8.661 1.00 92.69 108 SER A N 1
ATOM 831 C CA . SER A 1 108 ? -6.951 -4.476 9.268 1.00 92.69 108 SER A CA 1
ATOM 832 C C . SER A 1 108 ? -6.237 -3.166 9.630 1.00 92.69 108 SER A C 1
ATOM 834 O O . SER A 1 108 ? -5.111 -3.149 10.145 1.00 92.69 108 SER A O 1
ATOM 836 N N . ALA A 1 109 ? -6.895 -2.030 9.387 1.00 90.31 109 ALA A N 1
ATOM 837 C CA . ALA A 1 109 ? -6.315 -0.723 9.692 1.00 90.31 109 ALA A CA 1
ATOM 838 C C . ALA A 1 109 ? -6.046 -0.568 11.199 1.00 90.31 109 ALA A C 1
ATOM 840 O O . ALA A 1 109 ? -5.009 -0.033 11.600 1.00 90.31 109 ALA A O 1
ATOM 841 N N . ALA A 1 110 ? -6.945 -1.095 12.036 1.00 87.12 110 ALA A N 1
ATOM 842 C CA . ALA A 1 110 ? -6.821 -1.058 13.489 1.00 87.12 110 ALA A CA 1
ATOM 843 C C . ALA A 1 110 ? -5.556 -1.781 13.989 1.00 87.12 110 ALA A C 1
ATOM 845 O O . ALA A 1 110 ? -4.808 -1.231 14.804 1.00 87.12 110 ALA A O 1
ATOM 846 N N . GLU A 1 111 ? -5.265 -2.978 13.471 1.00 88.62 111 GLU A N 1
ATOM 847 C CA . GLU A 1 111 ? -4.066 -3.735 13.848 1.00 88.62 111 GLU A CA 1
ATOM 848 C C . GLU A 1 111 ? -2.786 -3.068 13.349 1.00 88.62 111 GLU A C 1
ATOM 850 O O . GLU A 1 111 ? -1.790 -3.019 14.079 1.00 88.62 111 GLU A O 1
ATOM 855 N N . LEU A 1 112 ? -2.803 -2.510 12.134 1.00 86.50 112 LEU A N 1
ATOM 856 C CA . LEU A 1 112 ? -1.657 -1.797 11.571 1.00 86.50 112 LEU A CA 1
ATOM 857 C C . LEU A 1 112 ? -1.301 -0.555 12.392 1.00 86.50 112 LEU A C 1
ATOM 859 O O . LEU A 1 112 ? -0.127 -0.350 12.725 1.00 86.50 112 LEU A O 1
ATOM 863 N N . VAL A 1 113 ? -2.302 0.238 12.782 1.00 84.94 113 VAL A N 1
ATOM 864 C CA . VAL A 1 113 ? -2.110 1.409 13.648 1.00 84.94 113 VAL A CA 1
ATOM 865 C C . VAL A 1 113 ? -1.613 0.980 15.031 1.00 84.94 113 VAL A C 1
ATOM 867 O O . VAL A 1 113 ? -0.654 1.559 15.550 1.00 84.94 113 VAL A O 1
ATOM 870 N N . ALA A 1 114 ? -2.192 -0.069 15.624 1.00 85.50 114 ALA A N 1
ATOM 871 C CA . ALA A 1 114 ? -1.753 -0.584 16.921 1.00 85.50 114 ALA A CA 1
ATOM 872 C C . ALA A 1 114 ? -0.297 -1.086 16.888 1.00 85.50 114 ALA A C 1
ATOM 874 O O . ALA A 1 114 ? 0.486 -0.795 17.798 1.00 85.50 114 ALA A O 1
ATOM 875 N N . ARG A 1 115 ? 0.100 -1.798 15.825 1.00 84.94 115 ARG A N 1
ATOM 876 C CA . ARG A 1 115 ? 1.478 -2.269 15.616 1.00 84.94 115 ARG A CA 1
ATOM 877 C C . ARG A 1 115 ? 2.451 -1.098 15.479 1.00 84.94 115 ARG A C 1
ATOM 879 O O . ARG A 1 115 ? 3.542 -1.146 16.045 1.00 84.94 115 ARG A O 1
ATOM 886 N N . GLN A 1 116 ? 2.054 -0.036 14.780 1.00 78.38 116 GLN A N 1
ATOM 887 C CA . GLN A 1 116 ? 2.882 1.157 14.616 1.00 78.38 116 GLN A CA 1
ATOM 888 C C . GLN A 1 116 ? 3.110 1.890 15.945 1.00 78.38 116 GLN A C 1
ATOM 890 O O . GLN A 1 116 ? 4.251 2.240 16.244 1.00 78.38 116 GLN A O 1
ATOM 895 N N . ARG A 1 117 ? 2.066 2.053 16.771 1.00 74.94 117 ARG A N 1
ATOM 896 C CA . ARG A 1 117 ? 2.179 2.679 18.105 1.00 74.94 117 ARG A CA 1
ATOM 897 C C . ARG A 1 117 ? 3.129 1.902 19.019 1.00 74.94 117 ARG A C 1
ATOM 899 O O . ARG A 1 117 ? 4.039 2.480 19.603 1.00 74.94 117 ARG A O 1
ATOM 906 N N . LYS A 1 118 ? 3.009 0.569 19.040 1.00 73.69 118 LYS A N 1
ATOM 907 C CA . LYS A 1 118 ? 3.916 -0.305 19.807 1.00 73.69 118 LYS A CA 1
ATOM 908 C C . LYS A 1 118 ? 5.382 -0.156 19.387 1.00 73.69 118 LYS A C 1
ATOM 910 O O . LYS A 1 118 ? 6.268 -0.248 20.231 1.00 73.69 118 LYS A O 1
ATOM 915 N N . LEU A 1 119 ? 5.652 0.055 18.097 1.00 72.62 119 LEU A N 1
ATOM 916 C CA . LEU A 1 119 ? 7.013 0.290 17.606 1.00 72.62 119 LEU A CA 1
ATOM 917 C C . LEU A 1 119 ? 7.543 1.664 18.027 1.00 72.62 119 LEU A C 1
ATOM 919 O O . LEU A 1 119 ? 8.696 1.759 18.439 1.00 72.62 119 LEU A O 1
ATOM 923 N N . THR A 1 120 ? 6.719 2.714 17.957 1.00 72.38 120 THR A N 1
ATOM 924 C CA . THR A 1 120 ? 7.137 4.061 18.372 1.00 72.38 120 THR A CA 1
ATOM 925 C C . THR A 1 120 ? 7.384 4.160 19.871 1.00 72.38 120 THR A C 1
ATOM 927 O O . THR A 1 120 ? 8.326 4.834 20.275 1.00 72.38 120 THR A O 1
ATOM 930 N N . ASP A 1 121 ? 6.611 3.439 20.683 1.00 74.44 121 ASP A N 1
ATOM 931 C CA . ASP A 1 121 ? 6.772 3.422 22.141 1.00 74.44 121 ASP A CA 1
ATOM 932 C C . ASP A 1 121 ? 8.054 2.698 22.584 1.00 74.44 121 ASP A C 1
ATOM 934 O O . ASP A 1 121 ? 8.599 2.982 23.649 1.00 74.44 121 ASP A O 1
ATOM 938 N N . ARG A 1 122 ? 8.565 1.776 21.756 1.00 71.62 122 ARG A N 1
ATOM 939 C CA . ARG A 1 122 ? 9.802 1.019 22.012 1.00 71.62 122 ARG A CA 1
ATOM 940 C C . ARG A 1 122 ? 11.073 1.730 21.552 1.00 71.62 122 ARG A C 1
ATOM 942 O O . ARG A 1 122 ? 12.168 1.258 21.854 1.00 71.62 122 ARG A O 1
ATOM 949 N N . LEU A 1 123 ? 10.960 2.834 20.815 1.00 71.31 123 LEU A N 1
ATOM 950 C CA . LEU A 1 123 ? 12.128 3.607 20.405 1.00 71.31 123 LEU A CA 1
ATOM 951 C C . LEU A 1 123 ? 12.633 4.441 21.592 1.00 71.31 123 LEU A C 1
ATOM 953 O O . LEU A 1 123 ? 11.839 5.143 22.224 1.00 71.31 123 LEU A O 1
ATOM 957 N N . PRO A 1 124 ? 13.942 4.411 21.908 1.00 73.81 124 PRO A N 1
ATOM 958 C CA . PRO A 1 124 ? 14.482 5.247 22.969 1.00 73.81 124 PRO A CA 1
ATOM 959 C C . PRO A 1 124 ? 14.214 6.718 22.631 1.00 73.81 124 PRO A C 1
ATOM 961 O O . PRO A 1 124 ? 14.597 7.198 21.560 1.00 73.81 124 PRO A O 1
ATOM 964 N N . LYS A 1 125 ? 13.559 7.448 23.545 1.00 67.69 125 LYS A N 1
ATOM 965 C CA . LYS A 1 125 ? 13.447 8.911 23.463 1.00 67.69 125 LYS A CA 1
ATOM 966 C C . LYS A 1 125 ? 14.863 9.471 23.414 1.00 67.69 125 LYS A C 1
ATOM 968 O O . LYS A 1 125 ? 15.543 9.467 24.434 1.00 67.69 125 LYS A O 1
ATOM 973 N N . MET A 1 126 ? 15.312 9.931 22.245 1.00 54.41 126 MET A N 1
ATOM 974 C CA . MET A 1 126 ? 16.605 10.601 22.126 1.00 54.41 126 MET A CA 1
ATOM 975 C C . MET A 1 126 ? 16.574 11.871 22.989 1.00 54.41 126 MET A C 1
ATOM 977 O O . MET A 1 126 ? 15.831 12.804 22.664 1.00 54.41 126 MET A O 1
ATOM 981 N N . PRO A 1 127 ? 17.352 11.946 24.079 1.00 53.84 127 PRO A N 1
ATOM 982 C CA . PRO A 1 127 ? 17.474 13.170 24.847 1.00 53.84 127 PRO A CA 1
ATOM 983 C C . PRO A 1 127 ? 18.410 14.094 24.060 1.00 53.84 127 PRO A C 1
ATOM 985 O O . PRO A 1 127 ? 19.593 13.789 23.931 1.00 53.84 127 PRO A O 1
ATOM 988 N N . GLY A 1 128 ? 17.907 15.203 23.508 1.00 54.97 128 GLY A N 1
ATOM 989 C CA . GLY A 1 128 ? 18.805 16.258 23.015 1.00 54.97 128 GLY A CA 1
ATOM 990 C C . GLY A 1 128 ? 18.450 17.007 21.735 1.00 54.97 128 GLY A C 1
ATOM 991 O O . GLY A 1 128 ? 19.284 17.785 21.284 1.00 54.97 128 GLY A O 1
ATOM 992 N N . LEU A 1 129 ? 17.260 16.861 21.146 1.00 57.75 129 LEU A N 1
ATOM 993 C CA . LEU A 1 129 ? 16.820 1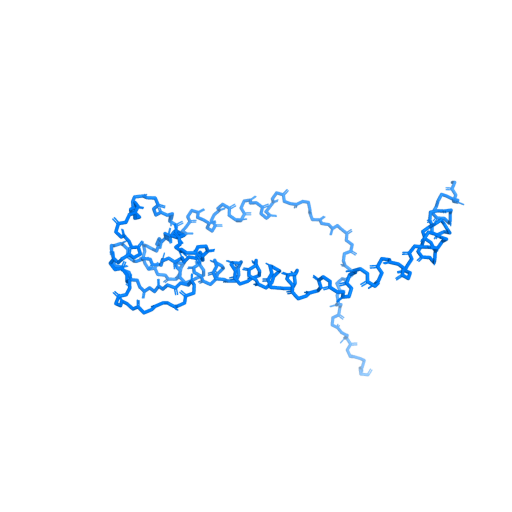7.854 20.157 1.00 57.75 129 LEU A CA 1
ATOM 994 C C . LEU A 1 129 ? 16.418 19.132 20.911 1.00 57.75 129 LEU A C 1
ATOM 996 O O . LEU A 1 129 ? 15.471 19.073 21.701 1.00 57.75 129 LEU A O 1
ATOM 1000 N N . PRO A 1 130 ? 17.121 20.270 20.733 1.00 57.34 130 PRO A N 1
ATOM 1001 C CA . PRO A 1 130 ? 16.728 21.513 21.373 1.00 57.34 130 PRO A CA 1
ATOM 1002 C C . PRO A 1 130 ? 15.344 21.882 20.851 1.00 57.34 130 PRO A C 1
ATOM 1004 O O . PRO A 1 130 ? 15.168 22.250 19.689 1.00 57.34 130 PRO A O 1
ATOM 1007 N N . GLY A 1 131 ? 14.346 21.737 21.723 1.00 56.75 131 GLY A N 1
ATOM 1008 C CA . GLY A 1 131 ? 13.003 22.219 21.477 1.00 56.75 131 GLY A CA 1
ATOM 1009 C C . GLY A 1 131 ? 13.095 23.683 21.078 1.00 56.75 131 GLY A C 1
ATOM 1010 O O . GLY A 1 131 ? 13.611 24.512 21.830 1.00 56.75 131 GLY A O 1
ATOM 1011 N N . ARG A 1 132 ? 12.620 23.981 19.870 1.00 57.22 132 ARG A N 1
ATOM 1012 C CA . ARG A 1 132 ? 12.398 25.333 19.372 1.00 57.22 132 ARG A CA 1
ATOM 1013 C C . ARG A 1 132 ? 11.386 25.982 20.320 1.00 57.22 132 ARG A C 1
ATOM 1015 O O . ARG A 1 132 ? 10.183 25.840 20.135 1.00 57.22 132 ARG A O 1
ATOM 1022 N N . ARG A 1 133 ? 11.870 26.606 21.400 1.00 56.00 133 ARG A N 1
ATOM 1023 C CA . ARG A 1 133 ? 11.034 27.407 22.299 1.00 56.00 133 ARG A CA 1
ATOM 1024 C C . ARG A 1 133 ? 10.440 28.529 21.443 1.00 56.00 133 ARG A C 1
ATOM 1026 O O . ARG A 1 133 ? 11.225 29.276 20.856 1.00 56.00 133 ARG A O 1
ATOM 1033 N N . PRO A 1 134 ? 9.108 28.658 21.326 1.00 57.31 134 PRO A N 1
ATOM 1034 C CA . PRO A 1 134 ? 8.533 29.845 20.718 1.00 57.31 134 PRO A CA 1
ATOM 1035 C C . PRO A 1 134 ? 8.979 31.050 21.550 1.00 57.31 134 PRO A C 1
ATOM 1037 O O . PRO A 1 134 ? 8.886 31.043 22.781 1.00 57.31 134 PRO A O 1
ATOM 1040 N N . GLY A 1 135 ? 9.565 32.035 20.870 1.00 54.62 135 GLY A N 1
ATOM 1041 C CA . GLY A 1 135 ? 10.093 33.245 21.480 1.00 54.62 135 GLY A CA 1
ATOM 1042 C C . GLY A 1 135 ? 9.011 33.935 22.298 1.00 54.62 135 GLY A C 1
ATOM 1043 O O . GLY A 1 135 ? 8.004 34.391 21.766 1.00 54.62 135 GLY A O 1
ATOM 1044 N N . ARG A 1 136 ? 9.233 34.003 23.609 1.00 61.47 136 ARG A N 1
ATOM 1045 C CA . ARG A 1 136 ? 8.473 34.843 24.526 1.00 61.47 136 ARG A CA 1
ATOM 1046 C C . ARG A 1 136 ? 8.808 36.291 24.171 1.00 61.47 136 ARG A C 1
ATOM 1048 O O . ARG A 1 136 ? 9.894 36.763 24.501 1.00 61.47 136 ARG A O 1
ATOM 1055 N N . GLY A 1 137 ? 7.907 36.943 23.437 1.00 53.66 137 GLY A N 1
ATOM 1056 C CA . GLY A 1 137 ? 7.997 38.362 23.114 1.00 53.66 137 GLY A CA 1
ATOM 1057 C C . GLY A 1 137 ? 8.176 39.175 24.392 1.00 53.66 137 GLY A C 1
ATO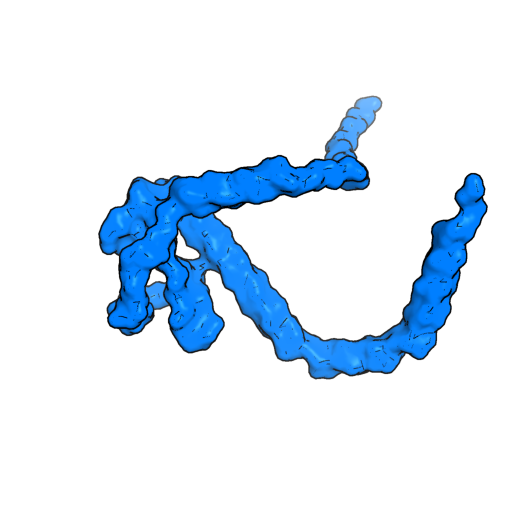M 1058 O O . GLY A 1 137 ? 7.409 39.021 25.345 1.00 53.66 137 GLY A O 1
ATOM 1059 N N . LYS A 1 138 ? 9.228 39.993 24.427 1.00 54.28 138 LYS A N 1
ATOM 1060 C CA . LYS A 1 138 ? 9.381 41.032 25.438 1.00 54.28 138 LYS A CA 1
ATOM 1061 C C . LYS A 1 138 ? 8.464 42.193 25.050 1.00 54.28 138 LYS A C 1
ATOM 1063 O O . LYS A 1 138 ? 8.541 42.663 23.917 1.00 54.28 138 LYS A O 1
ATOM 1068 N N . LYS A 1 139 ? 7.582 42.571 25.974 1.00 52.50 139 LYS A N 1
ATOM 1069 C CA . LYS A 1 139 ? 7.092 43.946 26.086 1.00 52.50 139 LYS A CA 1
ATOM 1070 C C . LYS A 1 139 ? 8.207 44.813 26.659 1.00 52.50 139 LYS A C 1
ATOM 1072 O O . LYS A 1 139 ? 9.030 44.243 27.416 1.00 52.50 139 LYS A O 1
#

Sequence (139 aa):
MPGARSRLVKNAVKYGVRYGPVAFEAVKHGREPAQQAIQAALAKRTARKKALEHAATVREGSLLKVIHEGAVIYFVFSGDAIVTTYPSVPQATYPELLRHADLDNRESAAELVARQRKLTDRLPKMPGLPGRRPGRGKK

Radius of gyration: 23.55 Å; chains: 1; bounding box: 58×57×45 Å

Foldseek 3Di:
DPDPVVVVVVVVVVVCVVCVPVVVVVCVVVVVVVVVVVVLVVLLVVLVVVLLVVQVVAAQWWWFWFADPNHTKIFIDRVPDTDAIGVGDDPVCVCVRCVPGDPVPIGRSVVVVVVVVVVVVPDPPPPDDPPPPDDPDDD